Protein AF-A0A9E1BE72-F1 (afdb_monomer_lite)

Structure (mmCIF, N/CA/C/O backbone):
data_AF-A0A9E1BE72-F1
#
_entry.id   AF-A0A9E1BE72-F1
#
loop_
_atom_site.group_PDB
_atom_site.id
_atom_site.type_symbol
_atom_site.label_atom_id
_atom_site.label_alt_id
_atom_site.label_comp_id
_atom_site.label_asym_id
_atom_site.label_entity_id
_atom_site.label_seq_id
_atom_site.pdbx_PDB_ins_code
_atom_site.Cartn_x
_atom_site.Cartn_y
_atom_site.Cartn_z
_atom_site.occupancy
_atom_site.B_iso_or_equiv
_atom_site.auth_seq_id
_atom_site.auth_comp_id
_atom_site.auth_asym_id
_atom_site.auth_atom_id
_atom_site.pdbx_PDB_model_num
ATOM 1 N N . MET A 1 1 ? -27.181 3.308 17.748 1.00 58.47 1 MET A N 1
ATOM 2 C CA . MET A 1 1 ? -25.949 2.802 17.096 1.00 58.47 1 MET A CA 1
ATOM 3 C C . MET A 1 1 ? -25.924 1.275 17.212 1.00 58.47 1 MET A C 1
ATOM 5 O O . MET A 1 1 ? -25.844 0.770 18.323 1.00 58.47 1 MET A O 1
ATOM 9 N N . ASN A 1 2 ? -26.103 0.522 16.117 1.00 75.94 2 ASN A N 1
ATOM 10 C CA . ASN A 1 2 ? -26.199 -0.949 16.164 1.00 75.94 2 ASN A CA 1
ATOM 11 C C . ASN A 1 2 ? -24.793 -1.582 16.095 1.00 75.94 2 ASN A C 1
ATOM 13 O O . ASN A 1 2 ? -24.164 -1.606 15.036 1.00 75.94 2 ASN A O 1
ATOM 17 N N . ILE A 1 3 ? -24.263 -2.039 17.233 1.00 75.75 3 ILE A N 1
ATOM 18 C CA . ILE A 1 3 ? -22.866 -2.505 17.363 1.00 75.75 3 ILE A CA 1
ATOM 19 C C . ILE A 1 3 ? -22.597 -3.766 16.524 1.00 75.75 3 ILE A C 1
ATOM 21 O O . ILE A 1 3 ? -21.515 -3.922 15.957 1.00 75.75 3 ILE A O 1
ATOM 25 N N . THR A 1 4 ? -23.583 -4.654 16.398 1.00 77.31 4 THR A N 1
ATOM 26 C CA . THR A 1 4 ? -23.437 -5.935 15.694 1.00 77.31 4 THR A CA 1
ATOM 27 C C . THR A 1 4 ? -23.268 -5.750 14.185 1.00 77.31 4 THR A C 1
ATOM 29 O O . THR A 1 4 ? -22.406 -6.396 13.587 1.00 77.31 4 THR A O 1
ATOM 32 N N . GLN A 1 5 ? -24.027 -4.829 13.575 1.00 77.81 5 GLN A N 1
ATOM 33 C CA . GLN A 1 5 ? -23.866 -4.477 12.156 1.00 77.81 5 GLN A CA 1
ATOM 34 C C . GLN A 1 5 ? -22.486 -3.855 11.891 1.00 77.81 5 GLN A C 1
ATOM 36 O O . GLN A 1 5 ? -21.750 -4.334 11.032 1.00 77.81 5 GLN A O 1
ATOM 41 N N . ASN A 1 6 ? -22.056 -2.914 12.741 1.00 78.69 6 ASN A N 1
ATOM 42 C CA . ASN A 1 6 ? -20.739 -2.274 12.629 1.00 78.69 6 ASN A CA 1
ATOM 43 C C . ASN A 1 6 ? -19.569 -3.274 12.669 1.00 78.69 6 ASN A C 1
ATOM 45 O O . ASN A 1 6 ? -18.603 -3.134 11.921 1.00 78.69 6 ASN A O 1
ATOM 49 N N . LYS A 1 7 ? -19.645 -4.323 13.501 1.00 80.44 7 LYS A N 1
ATOM 50 C CA . LYS A 1 7 ? -18.608 -5.373 13.527 1.00 80.44 7 LYS A CA 1
ATOM 51 C C . LYS A 1 7 ? -18.566 -6.192 12.235 1.00 80.44 7 LYS A C 1
ATOM 53 O O . LYS A 1 7 ? -17.484 -6.568 11.773 1.00 80.44 7 LYS A O 1
ATOM 58 N N . LYS A 1 8 ? -19.727 -6.487 11.646 1.00 83.81 8 LYS A N 1
ATOM 59 C CA . LYS A 1 8 ? -19.820 -7.235 10.385 1.00 83.81 8 LYS A CA 1
ATOM 60 C C . LYS A 1 8 ? -19.218 -6.436 9.231 1.00 83.81 8 LYS A C 1
ATOM 62 O O . LYS A 1 8 ? -18.472 -6.997 8.432 1.00 83.81 8 LYS A O 1
ATOM 67 N N . ASP A 1 9 ? -19.472 -5.135 9.193 1.00 83.56 9 ASP A N 1
ATOM 68 C CA . ASP A 1 9 ? -18.937 -4.257 8.154 1.00 83.56 9 ASP A CA 1
ATOM 69 C C . ASP A 1 9 ? -17.436 -4.023 8.330 1.00 83.56 9 ASP A C 1
ATOM 71 O O . ASP A 1 9 ? -16.686 -4.187 7.373 1.00 83.56 9 ASP A O 1
ATOM 75 N N . LEU A 1 10 ? -16.955 -3.808 9.560 1.00 83.81 10 LEU A N 1
ATOM 76 C CA . LEU A 1 10 ? -15.519 -3.693 9.836 1.00 83.81 10 LEU A CA 1
ATOM 77 C C . LEU A 1 10 ? -14.746 -4.948 9.400 1.00 83.81 10 LEU A C 1
ATOM 79 O O . LEU A 1 10 ? -13.696 -4.855 8.768 1.00 83.81 10 LEU A O 1
ATOM 83 N N . THR A 1 11 ? -15.267 -6.141 9.701 1.00 82.88 11 THR A N 1
ATOM 84 C CA . THR A 1 11 ? -14.605 -7.397 9.309 1.00 82.88 11 THR A CA 1
ATOM 85 C C . THR A 1 11 ? -14.620 -7.634 7.800 1.00 82.88 11 THR A C 1
ATOM 87 O O . THR A 1 11 ? -13.646 -8.175 7.273 1.00 82.88 11 THR A O 1
ATOM 90 N N . LYS A 1 12 ? -15.671 -7.213 7.085 1.00 87.56 12 LYS A N 1
ATOM 91 C CA . LYS A 1 12 ? -15.689 -7.210 5.614 1.00 87.56 12 LYS A CA 1
ATOM 92 C C . LYS A 1 12 ? -14.667 -6.224 5.051 1.00 87.56 12 LYS A C 1
ATOM 94 O O . LYS A 1 12 ? -13.849 -6.625 4.229 1.00 87.56 12 LYS A O 1
ATOM 99 N N . THR A 1 13 ? -14.651 -4.985 5.537 1.00 86.25 13 THR A N 1
ATOM 100 C CA . THR A 1 13 ? -13.717 -3.942 5.089 1.00 86.25 13 THR A CA 1
ATOM 101 C C . THR A 1 13 ? -12.262 -4.355 5.300 1.00 86.25 13 THR A C 1
ATOM 103 O O . THR A 1 13 ? -11.455 -4.237 4.383 1.00 86.25 13 THR A O 1
ATOM 106 N N . VAL A 1 14 ? -11.919 -4.939 6.454 1.00 85.38 14 VAL A N 1
ATOM 107 C CA . VAL A 1 14 ? -10.558 -5.444 6.720 1.00 85.38 14 VAL A CA 1
ATOM 108 C C . VAL A 1 14 ? -10.177 -6.588 5.774 1.00 85.38 14 VAL A C 1
ATOM 110 O O . VAL A 1 14 ? -9.034 -6.656 5.325 1.00 85.38 14 VAL A O 1
ATOM 113 N N . LYS A 1 15 ? -11.112 -7.487 5.434 1.00 87.12 15 LYS A N 1
ATOM 114 C CA . LYS A 1 15 ? -10.854 -8.549 4.445 1.00 87.12 15 LYS A CA 1
ATOM 115 C C . LYS A 1 15 ? -1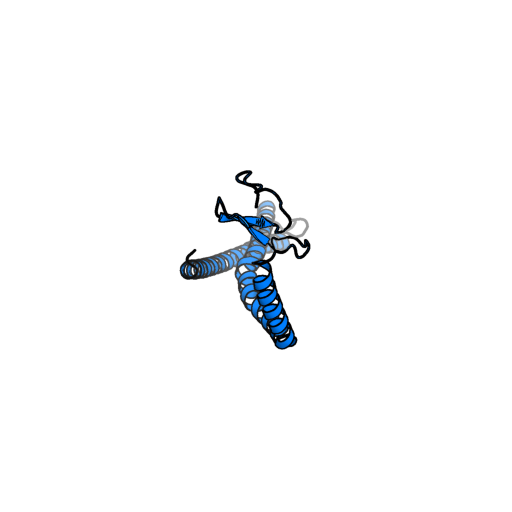0.585 -7.972 3.056 1.00 87.12 15 LYS A C 1
ATOM 117 O O . LYS A 1 15 ? -9.623 -8.389 2.420 1.00 87.12 15 LYS A O 1
ATOM 122 N N . VAL A 1 16 ? -11.387 -7.003 2.617 1.00 88.88 16 VAL A N 1
ATOM 123 C CA . VAL A 1 16 ? -11.192 -6.326 1.325 1.00 88.88 16 VAL A CA 1
ATOM 124 C C . VAL A 1 16 ? -9.847 -5.600 1.294 1.00 88.88 16 VAL A C 1
ATOM 126 O O . VAL A 1 16 ? -9.084 -5.797 0.354 1.00 88.88 16 VAL A O 1
ATOM 129 N N . ILE A 1 17 ? -9.498 -4.857 2.350 1.00 87.94 17 ILE A N 1
ATOM 130 C CA . ILE A 1 17 ? -8.191 -4.192 2.479 1.00 87.94 17 ILE A CA 1
ATOM 131 C C . ILE A 1 17 ? -7.033 -5.184 2.344 1.00 87.94 17 ILE A C 1
ATOM 133 O O . ILE A 1 17 ? -6.056 -4.881 1.667 1.00 87.94 17 ILE A O 1
ATOM 137 N N . ARG A 1 18 ? -7.130 -6.376 2.945 1.00 88.00 18 ARG A N 1
ATOM 138 C CA . ARG A 1 18 ? -6.079 -7.403 2.830 1.00 88.00 18 ARG A CA 1
ATOM 139 C C . ARG A 1 18 ? -5.942 -7.952 1.418 1.00 88.00 18 ARG A C 1
ATOM 141 O O . ARG A 1 18 ? -4.823 -8.133 0.959 1.00 88.00 18 ARG A O 1
ATOM 148 N N . ILE A 1 19 ? -7.058 -8.185 0.732 1.00 90.25 19 ILE A N 1
ATOM 149 C CA . ILE A 1 19 ? -7.041 -8.635 -0.664 1.00 90.25 19 ILE A CA 1
ATOM 150 C C . ILE A 1 19 ? -6.382 -7.565 -1.542 1.00 90.25 19 ILE A C 1
ATOM 152 O O . ILE A 1 19 ? -5.451 -7.870 -2.281 1.00 90.25 19 ILE A O 1
ATOM 156 N N . VAL A 1 20 ? -6.805 -6.304 -1.407 1.00 90.19 20 VAL A N 1
ATOM 157 C CA . VAL A 1 20 ? -6.218 -5.170 -2.138 1.00 90.19 20 VAL A CA 1
ATOM 158 C C . VAL A 1 20 ? -4.726 -5.032 -1.830 1.00 90.19 20 VAL A C 1
ATOM 160 O O . VAL A 1 20 ? -3.934 -4.847 -2.748 1.00 90.19 20 VAL A O 1
ATOM 163 N N . TRP A 1 21 ? -4.324 -5.180 -0.566 1.00 89.75 21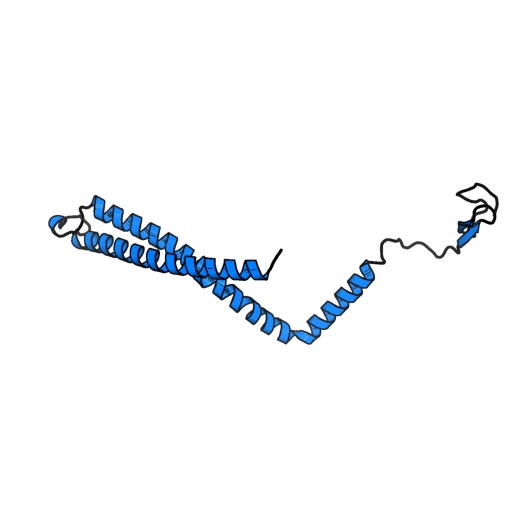 TRP A N 1
ATOM 164 C CA . TRP A 1 21 ? -2.918 -5.169 -0.164 1.00 89.75 21 TRP A CA 1
ATOM 165 C C . TRP A 1 21 ? -2.105 -6.276 -0.853 1.00 89.75 21 TRP A C 1
ATOM 167 O O . TRP A 1 21 ? -1.028 -5.995 -1.374 1.00 89.75 21 TRP A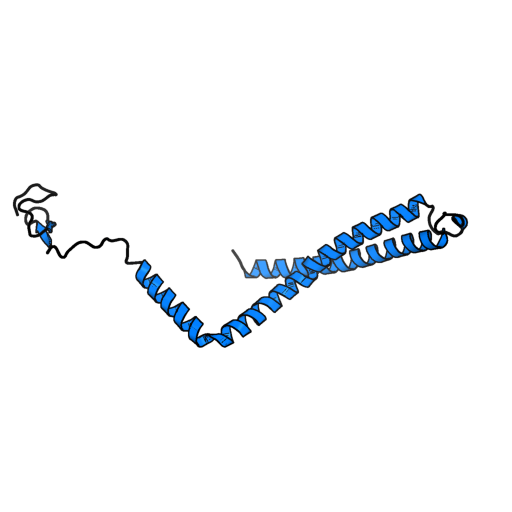 O 1
ATOM 177 N N . CYS A 1 22 ? -2.619 -7.507 -0.933 1.00 89.62 22 CYS A N 1
ATOM 178 C CA . CYS A 1 22 ? -1.938 -8.593 -1.645 1.00 89.62 22 CYS A CA 1
ATOM 179 C C . CYS A 1 22 ? -1.726 -8.288 -3.136 1.00 89.62 22 CYS A C 1
ATOM 181 O O . CYS A 1 22 ? -0.683 -8.632 -3.682 1.00 89.62 22 CYS A O 1
ATOM 183 N N . PHE A 1 23 ? -2.666 -7.622 -3.805 1.00 91.25 23 PHE A N 1
ATOM 184 C CA . PHE A 1 23 ? -2.460 -7.226 -5.200 1.00 91.25 23 PHE A CA 1
ATOM 185 C C . PHE A 1 23 ? -1.456 -6.080 -5.334 1.00 91.25 23 PHE A C 1
ATOM 187 O O . PHE A 1 23 ? -0.560 -6.139 -6.174 1.00 91.25 23 PHE A O 1
ATOM 194 N N . THR A 1 24 ? -1.566 -5.051 -4.492 1.00 89.69 24 THR A N 1
ATOM 195 C CA . THR A 1 24 ? -0.691 -3.874 -4.583 1.00 89.69 24 THR A CA 1
ATOM 196 C C . THR A 1 24 ? 0.759 -4.197 -4.239 1.00 89.69 24 THR A C 1
ATOM 198 O O . THR A 1 24 ? 1.652 -3.660 -4.888 1.00 89.69 24 THR A O 1
ATOM 201 N N . ILE A 1 25 ? 1.015 -5.111 -3.295 1.00 91.81 25 ILE A N 1
ATOM 202 C CA . ILE A 1 25 ? 2.383 -5.542 -2.967 1.00 91.81 25 ILE A CA 1
ATOM 203 C C . ILE A 1 25 ? 3.026 -6.324 -4.116 1.00 91.81 25 ILE A C 1
ATOM 205 O O . ILE A 1 25 ? 4.185 -6.081 -4.438 1.00 91.81 25 ILE A O 1
ATOM 209 N N . VAL A 1 26 ? 2.274 -7.204 -4.786 1.00 93.12 26 VAL A N 1
ATOM 210 C CA . VAL A 1 26 ? 2.775 -7.941 -5.955 1.00 93.12 26 VAL A CA 1
ATOM 211 C C . VAL A 1 26 ? 3.116 -6.971 -7.084 1.00 93.12 26 VAL A C 1
ATOM 213 O O . VAL A 1 26 ? 4.207 -7.045 -7.644 1.00 93.12 26 VAL A O 1
ATOM 216 N N . ILE A 1 27 ? 2.231 -6.011 -7.369 1.00 91.38 27 ILE A N 1
ATOM 217 C CA . ILE A 1 27 ? 2.471 -4.982 -8.389 1.00 91.38 27 ILE A CA 1
ATOM 218 C C . ILE A 1 27 ? 3.709 -4.146 -8.039 1.00 91.38 27 ILE A C 1
ATOM 220 O O . ILE A 1 27 ? 4.573 -3.957 -8.892 1.00 91.38 27 ILE A O 1
ATOM 224 N N . ALA A 1 28 ? 3.842 -3.695 -6.788 1.00 93.06 28 ALA A N 1
ATOM 225 C CA . ALA A 1 28 ? 4.993 -2.906 -6.351 1.00 93.06 28 ALA A CA 1
ATOM 226 C C . ALA A 1 28 ? 6.317 -3.658 -6.561 1.00 93.06 28 ALA A C 1
ATOM 228 O O . ALA A 1 28 ? 7.261 -3.092 -7.111 1.00 93.06 28 ALA A O 1
ATOM 229 N N . ILE A 1 29 ? 6.366 -4.941 -6.181 1.00 92.69 29 ILE A N 1
ATOM 230 C CA . ILE A 1 29 ? 7.556 -5.786 -6.342 1.00 92.69 29 ILE A CA 1
ATOM 231 C C . ILE A 1 29 ? 7.907 -5.953 -7.820 1.00 92.69 29 ILE A C 1
ATOM 233 O O . ILE A 1 29 ? 9.070 -5.803 -8.183 1.00 92.69 29 ILE A O 1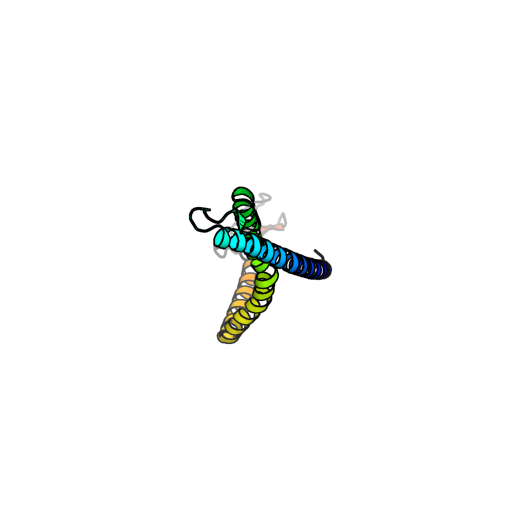
ATOM 237 N N . VAL A 1 30 ? 6.921 -6.222 -8.680 1.00 93.69 30 VAL A N 1
ATOM 238 C CA . VAL A 1 30 ? 7.152 -6.400 -10.121 1.00 93.69 30 VAL A CA 1
ATOM 239 C C . VAL A 1 30 ? 7.718 -5.125 -10.750 1.00 93.69 30 VAL A C 1
ATOM 241 O O . VAL A 1 30 ? 8.723 -5.188 -11.453 1.00 93.69 30 VAL A O 1
ATOM 244 N N . PHE A 1 31 ? 7.127 -3.961 -10.469 1.00 92.69 31 PHE A N 1
ATOM 245 C CA . PHE A 1 31 ? 7.578 -2.688 -11.043 1.00 92.69 31 PHE A CA 1
ATOM 246 C C . PHE A 1 31 ? 8.977 -2.294 -10.559 1.00 92.69 31 PHE A C 1
ATOM 248 O O . PHE A 1 31 ? 9.815 -1.891 -11.368 1.00 92.69 31 PHE A O 1
ATOM 255 N N . LEU A 1 32 ? 9.260 -2.464 -9.263 1.00 92.38 32 LEU A N 1
ATOM 256 C CA . LEU A 1 32 ? 10.600 -2.241 -8.718 1.00 92.38 32 LEU A CA 1
ATOM 257 C C . LEU A 1 32 ? 11.621 -3.199 -9.330 1.00 92.38 32 LEU A C 1
ATOM 259 O O . LEU A 1 32 ? 12.677 -2.751 -9.765 1.00 92.38 32 LEU A O 1
ATOM 263 N N . ALA A 1 33 ? 11.307 -4.493 -9.412 1.00 91.44 33 ALA A N 1
ATOM 264 C CA . ALA A 1 33 ? 12.214 -5.489 -9.970 1.00 91.44 33 ALA A CA 1
ATOM 265 C C . ALA A 1 33 ? 12.535 -5.199 -11.441 1.00 91.44 33 ALA A C 1
ATOM 267 O O . ALA A 1 33 ? 13.704 -5.221 -11.820 1.00 91.44 33 ALA A O 1
ATOM 268 N N . LEU A 1 34 ? 11.530 -4.876 -12.260 1.00 91.06 34 LEU A N 1
ATOM 269 C CA . LEU A 1 34 ? 11.723 -4.526 -13.670 1.00 91.06 34 LEU A CA 1
ATOM 270 C C . LEU A 1 34 ? 12.528 -3.235 -13.839 1.00 91.06 34 LEU A C 1
ATOM 272 O O . LEU A 1 34 ? 13.479 -3.206 -14.619 1.00 91.06 34 LEU A O 1
ATOM 276 N N . GLY A 1 35 ? 12.186 -2.183 -13.092 1.00 90.75 35 GLY A N 1
ATOM 277 C CA . GLY A 1 35 ? 12.903 -0.913 -13.160 1.00 90.75 35 GLY A CA 1
ATOM 278 C C . GLY A 1 35 ? 14.366 -1.052 -12.725 1.00 90.75 35 GLY A C 1
ATOM 279 O O . GLY A 1 35 ? 15.264 -0.620 -13.447 1.00 90.75 35 GLY A O 1
ATOM 280 N N . ILE A 1 36 ? 14.621 -1.719 -11.592 1.00 89.88 36 ILE A N 1
ATOM 281 C CA . ILE A 1 36 ? 15.978 -1.951 -11.076 1.00 89.88 36 ILE A CA 1
ATOM 282 C C . ILE A 1 36 ? 16.768 -2.861 -12.020 1.00 89.88 36 ILE A C 1
ATOM 284 O O . ILE A 1 36 ? 17.911 -2.545 -12.330 1.00 89.88 36 ILE A O 1
ATOM 288 N N . SER A 1 37 ? 16.177 -3.949 -12.525 1.00 90.56 37 SER A N 1
ATOM 289 C CA . SER A 1 37 ? 16.870 -4.864 -13.448 1.00 90.56 37 SER A CA 1
ATOM 290 C C . SER A 1 37 ? 17.296 -4.157 -14.733 1.00 90.56 37 SER A C 1
ATOM 292 O O . SER A 1 37 ? 18.398 -4.394 -15.222 1.00 90.56 37 SER A O 1
ATOM 294 N N . SER A 1 38 ? 16.458 -3.259 -15.260 1.00 87.81 38 SER A N 1
ATOM 295 C CA . SER A 1 38 ? 16.830 -2.426 -16.408 1.00 87.81 38 SER A CA 1
ATOM 296 C C . SER A 1 38 ? 17.931 -1.422 -16.074 1.00 87.81 38 SER A C 1
ATOM 298 O O . SER A 1 38 ? 18.856 -1.276 -16.864 1.00 87.81 38 SER A O 1
ATOM 300 N N . LEU A 1 39 ? 17.872 -0.753 -14.918 1.00 88.69 39 LEU A N 1
ATOM 301 C CA . LEU A 1 39 ? 18.905 0.207 -14.501 1.00 88.69 39 LEU A CA 1
ATOM 302 C C . LEU A 1 39 ? 20.262 -0.462 -14.262 1.00 88.69 39 LEU A C 1
ATOM 304 O O . LEU A 1 39 ? 21.287 0.074 -14.668 1.00 88.69 39 LEU A O 1
ATOM 308 N N . VAL A 1 40 ? 20.269 -1.642 -13.638 1.00 90.25 40 VAL A N 1
ATOM 309 C CA . VAL A 1 40 ? 21.495 -2.412 -13.390 1.00 90.25 40 VAL A CA 1
ATOM 310 C C . VAL A 1 40 ? 22.134 -2.840 -14.706 1.00 90.25 40 VAL A C 1
ATOM 312 O O . VAL A 1 40 ? 23.339 -2.676 -14.865 1.00 90.25 40 VAL A O 1
ATOM 315 N N . LYS A 1 41 ? 21.338 -3.341 -15.659 1.00 88.62 41 LYS A N 1
ATOM 316 C CA . LYS A 1 41 ? 21.848 -3.736 -16.977 1.00 88.62 41 LYS A CA 1
ATOM 317 C C . LYS A 1 41 ? 22.351 -2.554 -17.792 1.00 88.62 41 LYS A C 1
ATOM 319 O O . LYS A 1 41 ? 23.407 -2.670 -18.387 1.00 88.62 41 LYS A O 1
ATOM 324 N N . ALA A 1 42 ? 21.647 -1.420 -17.771 1.00 85.56 42 ALA A N 1
ATOM 325 C CA . ALA A 1 42 ? 22.083 -0.213 -18.472 1.00 85.56 42 ALA A CA 1
ATOM 326 C C . ALA A 1 42 ? 23.421 0.337 -17.936 1.00 85.56 42 ALA A C 1
ATOM 328 O O . ALA A 1 42 ? 24.147 1.009 -18.667 1.00 85.56 42 ALA A O 1
ATOM 329 N N . GLY A 1 43 ? 23.762 0.036 -16.680 1.00 84.25 43 GLY A N 1
ATOM 330 C CA . GLY A 1 43 ? 24.959 0.539 -16.016 1.00 84.25 43 GLY A CA 1
ATOM 331 C C . GLY A 1 43 ? 24.797 1.983 -15.514 1.00 84.25 43 GLY A C 1
ATOM 332 O O . GLY A 1 43 ? 23.863 2.692 -15.898 1.00 84.25 43 GLY A O 1
ATOM 333 N N . PRO A 1 44 ? 25.705 2.456 -14.643 1.00 82.38 44 PRO A N 1
ATOM 334 C CA . PRO A 1 44 ? 25.605 3.773 -14.003 1.00 82.38 44 PRO A CA 1
ATOM 335 C C . PRO A 1 44 ? 25.673 4.943 -14.996 1.00 82.38 44 PRO A C 1
ATOM 337 O O . PRO A 1 44 ? 25.122 6.010 -14.725 1.00 82.38 44 PRO A O 1
ATOM 340 N N . PHE A 1 45 ? 26.306 4.736 -16.155 1.00 84.44 45 PHE A N 1
ATOM 341 C CA . PHE A 1 45 ? 26.427 5.731 -17.222 1.00 84.44 45 PHE A CA 1
ATOM 342 C C . PHE A 1 45 ? 25.525 5.454 -18.433 1.00 84.44 45 PHE A C 1
ATOM 344 O O . PHE A 1 45 ? 25.592 6.201 -19.404 1.00 84.44 45 PHE A O 1
ATOM 351 N N . PHE A 1 46 ? 24.637 4.451 -18.360 1.00 79.81 46 PHE A N 1
ATOM 352 C CA . PHE A 1 46 ? 23.750 4.029 -19.458 1.00 79.81 46 PHE A CA 1
ATOM 353 C C . PHE A 1 46 ? 24.484 3.546 -20.721 1.00 79.81 46 PHE A C 1
ATOM 355 O O . PHE A 1 46 ? 23.927 3.568 -21.808 1.00 79.81 46 PHE A O 1
ATOM 362 N N . GLU A 1 47 ? 25.722 3.078 -20.584 1.00 82.00 47 GLU A N 1
ATOM 363 C CA . GLU A 1 47 ? 26.547 2.604 -21.703 1.00 82.00 47 GLU A CA 1
ATOM 364 C C . GLU A 1 47 ? 26.021 1.310 -22.355 1.00 82.00 47 GLU A C 1
ATOM 366 O O . GLU A 1 47 ? 26.257 1.076 -23.537 1.00 82.00 47 GLU A O 1
ATOM 371 N N . ASN A 1 48 ? 25.245 0.511 -21.612 1.00 82.75 48 ASN A N 1
ATOM 372 C CA . ASN A 1 48 ? 24.689 -0.774 -22.056 1.00 82.75 48 ASN A CA 1
ATOM 373 C C . ASN A 1 48 ? 23.164 -0.694 -22.262 1.00 82.75 48 ASN A C 1
ATOM 375 O O . ASN A 1 48 ? 22.410 -1.611 -21.932 1.00 82.75 48 ASN A O 1
ATOM 379 N N . GLU A 1 49 ? 22.670 0.441 -22.757 1.00 77.94 49 GLU A N 1
ATOM 380 C CA . GLU A 1 49 ? 21.234 0.691 -22.943 1.00 77.94 49 GLU A CA 1
ATOM 381 C C . GLU A 1 49 ? 20.545 -0.279 -23.922 1.00 77.94 49 GLU A C 1
ATOM 383 O O . GLU A 1 49 ? 19.349 -0.534 -23.789 1.00 77.94 49 GLU A O 1
ATOM 388 N N . SER A 1 50 ? 21.297 -0.890 -24.839 1.00 77.69 50 SER A N 1
ATOM 389 C CA . SER A 1 50 ? 20.827 -1.942 -25.749 1.00 77.69 50 SER A CA 1
ATOM 390 C C . SER A 1 50 ? 20.540 -3.285 -25.061 1.00 77.69 50 SER A C 1
ATOM 392 O O . SER A 1 50 ? 19.786 -4.093 -25.599 1.00 77.69 50 SER A O 1
ATOM 394 N N . GLU A 1 51 ? 21.099 -3.530 -23.874 1.00 79.62 51 GLU A N 1
ATOM 395 C CA . GLU A 1 51 ? 20.880 -4.757 -23.093 1.00 79.62 51 GLU A CA 1
ATOM 396 C C . GLU A 1 51 ? 19.773 -4.601 -22.034 1.00 79.62 51 GLU A C 1
ATOM 398 O O . GLU A 1 51 ? 19.352 -5.573 -21.388 1.00 79.62 51 GLU A O 1
ATOM 403 N N . ALA A 1 52 ? 19.286 -3.372 -21.843 1.00 80.38 52 ALA A N 1
ATOM 404 C CA . ALA A 1 52 ? 18.211 -3.053 -20.920 1.00 80.38 52 ALA A CA 1
ATOM 405 C C . ALA A 1 52 ? 16.836 -3.382 -21.526 1.00 80.38 52 ALA A C 1
ATOM 407 O O . ALA A 1 52 ? 16.563 -3.149 -22.699 1.00 80.38 52 ALA A O 1
ATOM 408 N N . LEU A 1 53 ? 15.918 -3.886 -20.694 1.00 79.50 53 LEU A N 1
ATOM 409 C CA . LEU A 1 53 ? 14.548 -4.225 -21.113 1.00 79.50 53 LEU A CA 1
ATOM 410 C C . LEU A 1 53 ? 13.687 -2.986 -21.396 1.00 79.50 53 LEU A C 1
ATOM 412 O O . LEU A 1 53 ? 12.642 -3.082 -22.034 1.00 79.50 53 LEU A O 1
ATOM 416 N N . LEU A 1 54 ? 14.085 -1.833 -20.858 1.00 81.94 54 LEU A N 1
ATOM 417 C CA . LEU A 1 54 ? 13.367 -0.571 -20.961 1.00 81.94 54 LEU A CA 1
ATOM 418 C C . LEU A 1 54 ? 14.363 0.544 -21.288 1.00 81.94 54 LEU A C 1
ATOM 420 O O . LEU A 1 54 ? 15.451 0.553 -20.707 1.00 81.94 54 LEU A O 1
ATOM 424 N N . PRO A 1 55 ? 13.980 1.522 -22.130 1.00 84.56 55 PRO A N 1
ATOM 425 C CA . PRO A 1 55 ? 14.798 2.706 -22.361 1.00 84.56 55 PRO A CA 1
ATOM 426 C C . PRO A 1 55 ? 14.984 3.482 -21.053 1.00 84.56 55 PRO A C 1
ATOM 428 O O . PRO A 1 55 ? 14.142 3.396 -20.154 1.00 84.56 55 PRO A O 1
ATOM 431 N N . LYS A 1 56 ? 16.044 4.295 -20.959 1.00 82.38 56 LYS A N 1
ATOM 432 C CA . LYS A 1 56 ? 16.409 5.077 -19.760 1.00 82.38 56 LYS A CA 1
ATOM 433 C C . LYS A 1 56 ? 15.212 5.727 -19.060 1.00 82.38 56 LYS A C 1
ATOM 435 O O . LYS A 1 56 ? 14.987 5.500 -17.872 1.00 82.38 56 LYS A O 1
ATOM 440 N N . SER A 1 57 ? 14.405 6.481 -19.805 1.00 85.50 57 SER A N 1
ATOM 441 C CA . SER A 1 57 ? 13.221 7.162 -19.267 1.00 85.50 57 SER A CA 1
ATOM 442 C C . SER A 1 57 ? 12.164 6.186 -18.742 1.00 85.50 57 SER A C 1
ATOM 444 O O . SER A 1 57 ? 11.537 6.450 -17.721 1.00 85.50 57 SER A O 1
ATOM 446 N N . GLY A 1 58 ? 11.991 5.039 -19.403 1.00 86.88 58 GLY A N 1
ATOM 447 C CA . GLY A 1 58 ? 11.059 3.994 -18.985 1.00 86.88 58 GLY A CA 1
ATOM 448 C C . GLY A 1 58 ? 11.513 3.277 -17.714 1.00 86.88 58 GLY A C 1
ATOM 449 O O . GLY A 1 58 ? 10.707 3.071 -16.812 1.00 86.88 58 GLY A O 1
ATOM 450 N N . ALA A 1 59 ? 12.802 2.947 -17.602 1.00 87.25 59 ALA A N 1
ATOM 451 C CA . ALA A 1 59 ? 13.351 2.292 -16.415 1.00 87.25 59 ALA A CA 1
ATOM 452 C C . ALA A 1 59 ? 13.232 3.184 -15.166 1.00 87.25 59 ALA A C 1
ATOM 454 O O . ALA A 1 59 ? 12.793 2.716 -14.115 1.00 87.25 59 ALA A O 1
ATOM 455 N N . ILE A 1 60 ? 13.539 4.480 -15.302 1.00 87.88 60 ILE A N 1
ATOM 456 C CA . ILE A 1 60 ? 13.391 5.471 -14.224 1.00 87.88 60 ILE A CA 1
ATOM 457 C C . ILE A 1 60 ? 11.912 5.673 -13.864 1.00 87.88 60 ILE A C 1
ATOM 459 O O . ILE A 1 60 ? 11.560 5.714 -12.688 1.00 87.88 60 ILE A O 1
ATOM 463 N N . ALA A 1 61 ? 11.017 5.764 -14.851 1.00 89.81 61 ALA A N 1
ATOM 464 C CA . ALA A 1 61 ? 9.587 5.891 -14.574 1.00 89.81 61 ALA A CA 1
ATOM 465 C C . ALA A 1 61 ? 9.051 4.676 -13.796 1.00 89.81 61 ALA A C 1
ATOM 467 O O . ALA A 1 61 ? 8.341 4.843 -12.805 1.00 89.81 61 ALA A O 1
ATOM 468 N N . MET A 1 62 ? 9.437 3.459 -14.192 1.00 89.38 62 MET A N 1
ATOM 469 C CA . MET A 1 62 ? 9.002 2.226 -13.530 1.00 89.38 62 MET A CA 1
ATOM 470 C C . MET A 1 62 ? 9.507 2.113 -12.089 1.00 89.38 62 MET A C 1
ATOM 472 O O . MET A 1 62 ? 8.750 1.666 -11.226 1.00 89.38 62 MET A O 1
ATOM 476 N N . THR A 1 63 ? 10.735 2.551 -11.788 1.00 90.62 63 THR A N 1
ATOM 477 C C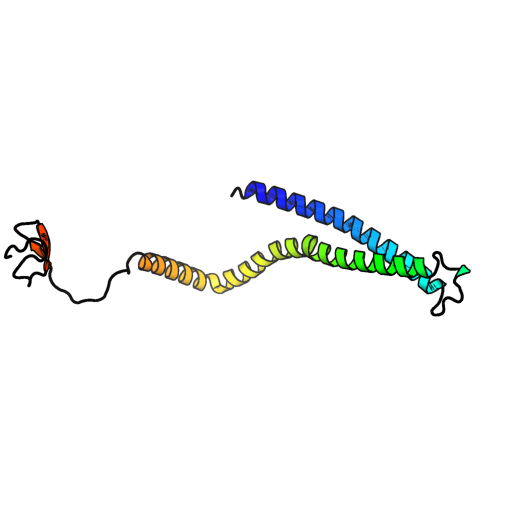A . THR A 1 63 ? 11.230 2.551 -10.402 1.00 90.62 63 THR A CA 1
ATOM 478 C C . THR A 1 63 ? 10.525 3.577 -9.529 1.00 90.62 63 THR A C 1
ATOM 480 O O . THR A 1 63 ? 10.188 3.257 -8.391 1.00 90.62 63 THR A O 1
ATOM 483 N N . VAL A 1 64 ? 10.247 4.776 -10.045 1.00 93.06 64 VAL A N 1
ATOM 484 C CA . VAL A 1 64 ? 9.506 5.807 -9.301 1.00 93.06 64 VAL A CA 1
ATOM 485 C C . VAL A 1 64 ? 8.079 5.340 -9.015 1.00 93.06 64 VAL A C 1
ATOM 487 O O . VAL A 1 64 ? 7.620 5.421 -7.876 1.00 93.06 64 VAL A O 1
ATOM 490 N N . ILE A 1 65 ? 7.392 4.783 -10.016 1.00 92.31 65 ILE A N 1
ATOM 491 C CA . ILE A 1 65 ? 6.042 4.224 -9.852 1.00 92.31 65 ILE A CA 1
ATOM 492 C C . ILE A 1 65 ? 6.062 3.064 -8.850 1.00 92.31 65 ILE A C 1
ATOM 494 O O . ILE A 1 65 ? 5.248 3.031 -7.927 1.00 92.31 65 ILE A O 1
ATOM 498 N N . GLY A 1 66 ? 7.025 2.147 -8.980 1.00 91.88 66 GLY A N 1
ATOM 499 C CA . GLY A 1 66 ? 7.209 1.034 -8.052 1.00 91.88 66 GLY A CA 1
ATOM 500 C C . GLY A 1 66 ? 7.452 1.498 -6.613 1.00 91.88 66 GLY A C 1
ATOM 501 O O . GLY A 1 66 ? 6.852 0.956 -5.687 1.00 91.88 66 GLY A O 1
ATOM 502 N N . ALA A 1 67 ? 8.254 2.548 -6.415 1.00 91.81 67 ALA A N 1
ATOM 503 C CA . ALA A 1 67 ? 8.516 3.133 -5.102 1.00 91.81 67 ALA A CA 1
ATOM 504 C C . ALA A 1 67 ? 7.265 3.783 -4.487 1.00 91.81 67 ALA A C 1
ATOM 506 O O . ALA A 1 67 ? 6.984 3.583 -3.306 1.00 91.81 67 ALA A O 1
ATOM 507 N N . ILE A 1 68 ? 6.471 4.511 -5.279 1.00 93.00 68 ILE A N 1
ATOM 508 C CA . ILE A 1 68 ? 5.203 5.096 -4.812 1.00 93.00 68 ILE A CA 1
ATOM 509 C C . ILE A 1 68 ? 4.219 3.987 -4.421 1.00 93.00 68 ILE A C 1
ATOM 511 O O . ILE A 1 68 ? 3.617 4.042 -3.348 1.00 93.00 68 ILE A O 1
ATOM 515 N N . CYS A 1 69 ? 4.092 2.943 -5.244 1.00 90.75 69 CYS A N 1
ATOM 516 C CA . CYS A 1 69 ? 3.286 1.773 -4.903 1.00 90.75 69 CYS A CA 1
ATOM 517 C C . CYS A 1 69 ? 3.786 1.091 -3.622 1.00 90.75 69 CYS A C 1
ATOM 519 O O . CYS A 1 69 ? 2.967 0.734 -2.776 1.00 90.75 69 CYS A O 1
ATOM 521 N N . ALA A 1 70 ? 5.101 0.972 -3.427 1.00 91.50 70 ALA A N 1
ATOM 522 C CA . ALA A 1 70 ? 5.681 0.419 -2.205 1.00 91.50 70 ALA A CA 1
ATOM 523 C C . ALA A 1 70 ? 5.329 1.267 -0.968 1.00 91.50 70 ALA A C 1
ATOM 525 O O . ALA A 1 70 ? 4.897 0.725 0.052 1.00 91.50 70 ALA A O 1
ATOM 526 N N . MET A 1 71 ? 5.397 2.597 -1.070 1.00 92.00 71 MET A N 1
ATOM 527 C CA . MET A 1 71 ? 4.969 3.501 0.003 1.00 92.00 71 MET A CA 1
ATOM 528 C C . MET A 1 71 ? 3.489 3.309 0.345 1.00 92.00 71 MET A C 1
ATOM 530 O O . MET A 1 71 ? 3.141 3.137 1.511 1.00 92.00 71 MET A O 1
ATOM 534 N N . ILE A 1 72 ? 2.610 3.250 -0.658 1.00 90.75 72 ILE A N 1
ATOM 535 C CA . ILE A 1 72 ? 1.178 2.992 -0.445 1.00 90.75 72 ILE A CA 1
ATOM 536 C C . ILE A 1 72 ? 0.969 1.629 0.226 1.00 90.75 72 ILE A C 1
ATOM 538 O O . ILE A 1 72 ? 0.172 1.519 1.160 1.00 90.75 72 ILE A O 1
ATOM 542 N N . THR A 1 73 ? 1.707 0.594 -0.188 1.00 90.81 73 THR A N 1
ATOM 543 C CA . THR A 1 73 ? 1.612 -0.724 0.451 1.00 90.81 73 THR A CA 1
ATOM 544 C C . THR A 1 73 ? 2.035 -0.679 1.911 1.00 90.81 73 THR A C 1
ATOM 546 O O . THR A 1 73 ? 1.349 -1.275 2.732 1.00 90.81 73 THR A O 1
ATOM 549 N N . MET A 1 74 ? 3.072 0.084 2.270 1.00 88.38 74 MET A N 1
ATOM 550 C CA . MET A 1 74 ? 3.490 0.280 3.663 1.00 88.38 74 MET A CA 1
ATOM 551 C C . MET A 1 74 ? 2.380 0.908 4.520 1.00 88.38 74 MET A C 1
ATOM 553 O O . MET A 1 74 ? 2.184 0.512 5.667 1.00 88.38 74 MET A O 1
ATOM 557 N N . PHE A 1 75 ? 1.595 1.836 3.971 1.00 87.19 75 PHE A N 1
ATOM 558 C CA . PHE A 1 75 ? 0.425 2.358 4.681 1.00 87.19 75 PHE A CA 1
ATOM 559 C C . PHE A 1 75 ? -0.691 1.312 4.792 1.00 87.19 75 PHE A C 1
ATOM 561 O O . PHE A 1 75 ? -1.270 1.130 5.864 1.00 87.19 75 PHE A O 1
ATOM 568 N N . LEU A 1 76 ? -0.979 0.576 3.716 1.00 88.00 76 LEU A N 1
ATOM 569 C CA . LEU A 1 76 ? -1.995 -0.478 3.737 1.00 88.00 76 LEU A CA 1
ATOM 570 C C . LEU A 1 76 ? -1.644 -1.622 4.699 1.00 88.00 76 LEU A C 1
ATOM 572 O O . LEU A 1 76 ? -2.552 -2.182 5.312 1.00 88.00 76 LEU A O 1
ATOM 576 N N . THR A 1 77 ? -0.363 -1.947 4.894 1.00 86.56 77 THR A N 1
ATOM 577 C CA . THR A 1 77 ? 0.069 -2.952 5.883 1.00 86.56 77 THR A CA 1
ATOM 578 C C . THR A 1 77 ? -0.230 -2.476 7.308 1.00 86.56 77 THR A C 1
ATOM 580 O O . THR A 1 77 ? -0.770 -3.236 8.120 1.00 86.56 77 THR A O 1
ATOM 583 N N . MET A 1 78 ? 0.027 -1.195 7.595 1.00 83.19 78 MET A N 1
ATOM 584 C CA . MET A 1 78 ? -0.260 -0.567 8.885 1.00 83.19 78 MET A CA 1
ATOM 585 C C . MET A 1 78 ? -1.761 -0.648 9.211 1.00 83.19 78 MET A C 1
ATOM 587 O O . MET A 1 78 ? -2.162 -1.126 10.273 1.00 83.19 78 MET A O 1
ATOM 591 N N . PHE A 1 79 ? -2.628 -0.264 8.275 1.00 82.31 79 PHE A N 1
ATOM 592 C CA . PHE A 1 79 ? -4.073 -0.269 8.523 1.00 82.31 79 PHE A CA 1
ATOM 593 C C . PHE A 1 79 ? -4.712 -1.666 8.411 1.00 82.31 79 PHE A C 1
ATOM 595 O O . PHE A 1 79 ? -5.623 -1.994 9.171 1.00 82.31 79 PHE A O 1
ATOM 602 N N . GLY A 1 80 ? -4.240 -2.521 7.503 1.00 81.62 80 GLY A N 1
ATOM 603 C CA . GLY A 1 80 ? -4.818 -3.844 7.246 1.00 81.62 80 GLY A CA 1
ATOM 604 C C . GLY A 1 80 ? -4.351 -4.953 8.194 1.00 81.62 80 GLY A C 1
ATOM 605 O O . GLY A 1 80 ? -5.083 -5.929 8.426 1.00 81.62 80 GLY A O 1
ATOM 606 N N . PHE A 1 81 ? -3.145 -4.828 8.750 1.00 80.50 81 PHE A N 1
ATOM 607 C CA . PHE A 1 81 ? -2.537 -5.845 9.608 1.00 80.50 81 PHE A CA 1
ATOM 608 C C . PHE A 1 81 ? -2.231 -5.326 11.013 1.00 80.50 81 PHE A C 1
ATOM 610 O O . PHE A 1 81 ? -2.640 -5.965 11.985 1.00 80.50 81 PHE A O 1
ATOM 617 N N . VAL A 1 82 ? -1.599 -4.154 11.137 1.00 80.69 82 VAL A N 1
ATOM 618 C CA . VAL A 1 82 ? -1.192 -3.620 12.448 1.00 80.69 82 VAL A CA 1
ATOM 619 C C . VAL A 1 82 ? -2.405 -3.181 13.266 1.00 80.69 82 VAL A C 1
ATOM 621 O O . VAL A 1 82 ? -2.559 -3.640 14.392 1.00 80.69 82 VAL A O 1
ATOM 624 N N . ALA A 1 83 ? -3.335 -2.398 12.713 1.00 80.12 83 ALA A N 1
ATOM 625 C CA . ALA A 1 83 ? -4.533 -1.970 13.447 1.00 80.12 83 ALA A CA 1
ATOM 626 C C . ALA A 1 83 ? -5.362 -3.138 14.046 1.00 80.12 83 ALA A C 1
ATOM 628 O O . ALA A 1 83 ? -5.617 -3.131 15.256 1.00 80.12 83 ALA A O 1
ATOM 629 N N . PRO A 1 84 ? -5.740 -4.194 13.290 1.00 74.81 84 PRO A N 1
ATOM 630 C CA . PRO A 1 84 ? -6.453 -5.330 13.874 1.00 74.81 84 PRO A CA 1
ATOM 631 C C . PRO A 1 84 ? -5.592 -6.145 14.854 1.00 74.81 84 PRO A C 1
ATOM 633 O O . PRO A 1 84 ? -6.144 -6.732 15.786 1.00 74.81 84 PRO A O 1
ATOM 636 N N . MET A 1 85 ? -4.264 -6.163 14.702 1.00 72.94 85 MET A N 1
ATOM 637 C CA . MET A 1 85 ? -3.356 -6.770 15.680 1.00 72.94 85 MET A CA 1
ATOM 638 C C . MET A 1 85 ? -3.339 -5.977 16.997 1.00 72.94 85 MET A C 1
ATOM 640 O O . MET A 1 85 ? -3.553 -6.561 18.058 1.00 72.94 85 MET A O 1
ATOM 644 N N . MET A 1 86 ? -3.219 -4.649 16.939 1.00 66.75 86 MET A N 1
ATOM 645 C CA . MET A 1 86 ? -3.230 -3.762 18.109 1.00 66.75 86 MET A CA 1
ATOM 646 C C . MET A 1 86 ? -4.540 -3.861 18.896 1.00 66.75 86 MET A C 1
ATOM 648 O O . MET A 1 86 ? -4.508 -3.940 20.121 1.00 66.75 86 MET A O 1
ATOM 652 N N . THR A 1 87 ? -5.691 -3.971 18.220 1.00 70.62 87 THR A N 1
ATOM 653 C CA . THR A 1 87 ? -6.983 -4.159 18.914 1.00 70.62 87 THR A CA 1
ATOM 654 C C . THR A 1 87 ? -7.086 -5.474 19.691 1.00 70.62 87 THR A C 1
ATOM 656 O O . THR A 1 87 ? -7.831 -5.552 20.664 1.00 70.62 87 THR A O 1
ATOM 659 N N . LYS A 1 88 ? -6.339 -6.514 19.296 1.00 67.56 88 LYS A N 1
ATOM 660 C CA . LYS A 1 88 ? -6.267 -7.783 20.037 1.00 67.56 88 LY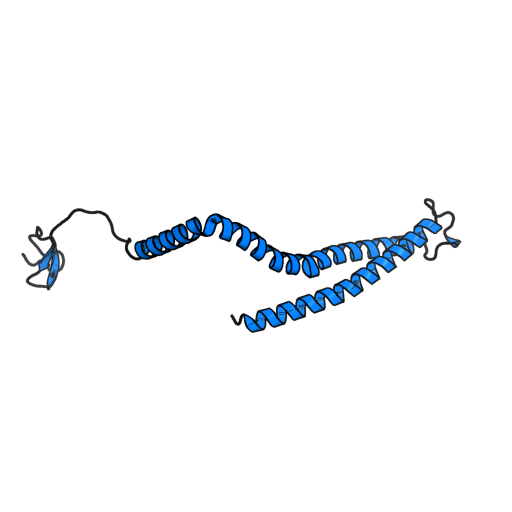S A CA 1
ATOM 661 C C . LYS A 1 88 ? -5.196 -7.775 21.126 1.00 67.56 88 LYS A C 1
ATOM 663 O O . LYS A 1 88 ? -5.335 -8.513 22.100 1.00 67.56 88 LYS A O 1
ATOM 668 N N . LEU A 1 89 ? -4.136 -6.986 20.956 1.00 62.50 89 LEU A N 1
ATOM 669 C CA . LEU A 1 89 ? -3.036 -6.884 21.915 1.00 62.50 89 LEU A CA 1
ATOM 670 C C . LEU A 1 89 ? -3.363 -5.933 23.076 1.00 62.50 89 LEU A C 1
ATOM 672 O O . LEU A 1 89 ? -3.118 -6.293 24.224 1.00 62.50 89 LEU A O 1
ATOM 676 N N . ALA A 1 90 ? -3.982 -4.780 22.809 1.00 61.53 90 ALA A N 1
ATOM 677 C CA . ALA A 1 90 ? -4.339 -3.785 23.823 1.00 61.53 90 ALA A CA 1
ATOM 678 C C . ALA A 1 90 ? -5.121 -4.355 25.030 1.00 61.53 90 ALA A C 1
ATOM 680 O O . ALA A 1 90 ? -4.680 -4.145 26.160 1.00 61.53 90 ALA A O 1
ATOM 681 N N . PRO A 1 91 ? -6.207 -5.143 24.858 1.00 59.78 91 PRO A N 1
ATOM 682 C CA . PRO A 1 91 ? -6.946 -5.670 26.004 1.00 59.78 91 PRO A CA 1
ATOM 683 C C . PRO A 1 91 ? -6.159 -6.710 26.812 1.00 59.78 91 PRO A C 1
ATOM 685 O O . PRO A 1 91 ? -6.414 -6.839 28.002 1.00 59.78 91 PRO A O 1
ATOM 688 N N . LYS A 1 92 ? -5.194 -7.427 26.210 1.00 58.16 92 LYS A N 1
ATOM 689 C CA . LYS A 1 92 ? -4.342 -8.393 26.932 1.00 58.16 92 LYS A CA 1
ATOM 690 C C . LYS A 1 92 ? -3.310 -7.703 27.819 1.00 58.16 92 LYS A C 1
ATOM 692 O O . LYS A 1 92 ? -3.029 -8.178 28.911 1.00 58.16 92 LYS A O 1
ATOM 697 N N . ILE A 1 93 ? -2.756 -6.584 27.363 1.00 58.75 93 ILE A N 1
ATOM 698 C CA . ILE A 1 93 ? -1.795 -5.803 28.150 1.00 58.75 93 ILE A CA 1
ATOM 699 C C . ILE A 1 93 ? -2.536 -5.110 29.301 1.00 58.75 93 ILE A C 1
ATOM 701 O O . ILE A 1 93 ? -2.112 -5.197 30.451 1.00 58.75 93 ILE A O 1
ATOM 705 N N . SER A 1 94 ? -3.702 -4.517 29.015 1.00 55.03 94 SER A N 1
ATOM 706 C CA . SER A 1 94 ? -4.556 -3.924 30.047 1.00 55.03 94 SER A CA 1
ATOM 707 C C . SER A 1 94 ? -5.076 -4.956 31.045 1.00 55.03 94 SER A C 1
ATOM 709 O O . SER A 1 94 ? -5.111 -4.650 32.227 1.00 55.03 94 SER A O 1
ATOM 711 N N . SER A 1 95 ? -5.430 -6.180 30.633 1.00 56.41 95 SER A N 1
ATOM 712 C CA . SER A 1 95 ? -5.878 -7.208 31.583 1.00 56.41 95 SER A CA 1
ATOM 713 C C . SER A 1 95 ? -4.764 -7.668 32.522 1.00 56.41 95 SER A C 1
ATOM 715 O O . SER A 1 95 ? -5.039 -7.903 33.690 1.00 56.41 95 SER A O 1
ATOM 717 N N . VAL A 1 96 ? -3.516 -7.764 32.048 1.00 58.50 96 VAL A N 1
ATOM 718 C CA . VAL A 1 96 ? -2.371 -8.149 32.897 1.00 58.50 96 VAL A CA 1
ATOM 719 C C . VAL A 1 96 ? -2.026 -7.038 33.897 1.00 58.50 96 VAL A C 1
ATOM 721 O O . VAL A 1 96 ? -1.707 -7.327 35.044 1.00 58.50 96 VAL A O 1
ATOM 724 N N . MET A 1 97 ? -2.160 -5.766 33.506 1.00 55.25 97 MET A N 1
ATOM 725 C CA . MET A 1 97 ? -1.938 -4.632 34.414 1.00 55.25 97 MET A CA 1
ATOM 726 C C . MET A 1 97 ? -3.112 -4.401 35.385 1.00 55.25 97 MET A C 1
ATOM 728 O O . MET A 1 97 ? -2.902 -3.953 36.508 1.00 55.25 97 MET A O 1
ATOM 732 N N . ILE A 1 98 ? -4.344 -4.729 34.975 1.00 60.66 98 ILE A N 1
ATOM 733 C CA . ILE A 1 98 ? -5.547 -4.663 35.821 1.00 60.66 98 ILE A CA 1
ATOM 734 C C . ILE A 1 98 ? -5.574 -5.802 36.848 1.00 60.66 98 ILE A C 1
ATOM 736 O O . ILE A 1 98 ? -5.988 -5.572 37.982 1.00 60.66 98 ILE A O 1
ATOM 740 N N . ASP A 1 99 ? -5.133 -7.011 36.489 1.00 61.22 99 ASP A N 1
ATOM 741 C CA . ASP A 1 99 ? -5.150 -8.155 37.412 1.00 61.22 99 ASP A CA 1
ATOM 742 C C . ASP A 1 99 ? -4.044 -8.055 38.480 1.00 61.22 99 ASP A C 1
ATOM 744 O O . ASP A 1 99 ? -4.262 -8.465 39.613 1.00 61.22 99 ASP A O 1
ATOM 748 N N . ALA A 1 100 ? -2.921 -7.390 38.175 1.00 61.03 100 ALA A N 1
ATOM 749 C CA . ALA A 1 100 ? -1.850 -7.102 39.138 1.00 61.03 100 ALA A CA 1
ATOM 750 C C . ALA A 1 100 ? -2.187 -6.001 40.171 1.00 61.03 100 ALA A C 1
ATOM 752 O O . ALA A 1 100 ? -1.392 -5.748 41.070 1.00 61.03 100 ALA A O 1
ATOM 753 N N . ASN A 1 101 ? -3.330 -5.316 40.034 1.00 61.50 101 ASN A N 1
ATOM 754 C CA . ASN A 1 101 ? -3.762 -4.232 40.929 1.00 61.50 101 ASN A CA 1
ATOM 755 C C . ASN A 1 101 ? -5.276 -4.300 41.227 1.00 61.50 101 ASN A C 1
ATOM 757 O O . ASN A 1 101 ? -5.935 -3.286 41.481 1.00 61.50 101 ASN A O 1
ATOM 761 N N . LYS A 1 102 ? -5.851 -5.504 41.137 1.00 61.59 102 LYS A N 1
ATOM 762 C CA . LYS A 1 102 ? -7.294 -5.784 41.175 1.00 61.59 102 LYS A CA 1
ATOM 763 C C . LYS A 1 102 ? -7.954 -5.322 42.476 1.00 61.59 102 LYS A C 1
ATOM 765 O O . LYS A 1 102 ? -9.065 -4.790 42.454 1.00 61.59 102 LYS A O 1
ATOM 770 N N . GLU A 1 103 ? -7.247 -5.472 43.589 1.00 59.88 103 GLU A N 1
ATOM 771 C CA . GLU A 1 103 ? -7.622 -5.000 44.922 1.00 59.88 103 GLU A CA 1
ATOM 772 C C . GLU A 1 103 ? -7.719 -3.465 45.014 1.00 59.88 103 GLU A C 1
ATOM 774 O O . GLU A 1 103 ? -8.656 -2.934 45.617 1.00 59.88 103 GLU A O 1
ATOM 779 N N . ASN A 1 104 ? -6.827 -2.730 44.346 1.00 58.09 104 ASN A N 1
ATOM 780 C CA . ASN A 1 104 ? -6.860 -1.265 44.300 1.00 58.09 104 ASN A CA 1
ATOM 781 C C . ASN A 1 104 ? -7.938 -0.758 43.338 1.00 58.09 104 ASN A C 1
ATOM 783 O O . ASN A 1 104 ? -8.673 0.170 43.667 1.00 58.09 104 ASN A O 1
ATOM 787 N N . LEU A 1 105 ? -8.097 -1.389 42.170 1.00 63.59 105 LEU A N 1
ATOM 788 C CA . LEU A 1 105 ? -9.073 -0.946 41.174 1.00 63.59 105 LEU A CA 1
ATOM 789 C C . LEU A 1 105 ? -10.515 -1.091 41.674 1.00 63.59 105 LEU A C 1
ATOM 791 O O . LEU A 1 105 ? -11.327 -0.197 41.455 1.00 63.59 105 LEU A O 1
ATOM 795 N N . GLN A 1 106 ? -10.843 -2.176 42.384 1.00 63.06 106 GLN A N 1
ATOM 796 C CA . GLN A 1 106 ? -12.172 -2.306 42.984 1.00 63.06 106 GLN A CA 1
ATOM 797 C C . GLN A 1 106 ? -12.430 -1.255 44.070 1.00 63.06 106 GLN A C 1
ATOM 799 O O . GLN A 1 106 ? -13.553 -0.770 44.188 1.00 63.06 106 GLN A O 1
ATOM 804 N N . THR A 1 107 ? -11.412 -0.899 44.852 1.00 65.12 107 THR A N 1
ATOM 805 C CA . THR A 1 107 ? -11.521 0.132 45.893 1.00 65.12 107 THR A CA 1
ATOM 806 C C . THR A 1 107 ? -11.724 1.511 45.273 1.00 65.12 107 THR A C 1
ATOM 808 O O . THR A 1 107 ? -12.591 2.251 45.720 1.00 65.12 107 THR A O 1
ATOM 811 N N . ILE A 1 108 ? -11.024 1.819 44.179 1.00 66.25 108 ILE A N 1
ATOM 812 C CA . ILE A 1 108 ? -11.179 3.077 43.439 1.00 66.25 108 ILE A CA 1
ATOM 813 C C . ILE A 1 108 ? -12.534 3.133 42.720 1.00 66.25 108 ILE A C 1
ATOM 815 O O . ILE A 1 108 ? -13.203 4.153 42.779 1.00 66.25 108 ILE A O 1
ATOM 819 N N . VAL A 1 109 ? -12.999 2.048 42.088 1.00 70.00 109 VAL A N 1
ATOM 820 C CA . VAL A 1 109 ? -14.327 2.008 41.438 1.00 70.00 109 VAL A CA 1
ATOM 821 C C . VAL A 1 109 ? -15.454 2.149 42.459 1.00 70.00 109 VAL A C 1
ATOM 823 O O . VAL A 1 109 ? -16.438 2.830 42.182 1.00 70.00 109 VAL A O 1
ATOM 826 N N . ARG A 1 110 ? -15.316 1.548 43.647 1.00 69.44 110 ARG A N 1
ATOM 827 C CA . ARG A 1 110 ? -16.264 1.752 44.749 1.00 69.44 110 ARG A CA 1
ATOM 828 C C . ARG A 1 110 ? -16.188 3.176 45.282 1.00 69.44 110 ARG A C 1
ATOM 830 O O . ARG A 1 110 ? -17.219 3.820 45.338 1.00 69.44 110 ARG A O 1
ATOM 837 N N . ALA A 1 111 ? -14.994 3.708 45.534 1.00 72.81 111 ALA A N 1
ATOM 838 C CA . ALA A 1 111 ? -14.811 5.083 45.988 1.00 72.81 111 ALA A CA 1
ATOM 839 C C . ALA A 1 111 ? -15.348 6.112 44.984 1.00 72.81 111 ALA A C 1
ATOM 841 O O . ALA A 1 111 ? -15.973 7.074 45.396 1.00 72.81 111 ALA A O 1
ATOM 842 N N . VAL A 1 112 ? -15.178 5.899 43.677 1.00 75.69 112 VAL A N 1
ATOM 843 C CA . VAL A 1 112 ? -15.745 6.757 42.624 1.00 75.69 112 VAL A CA 1
ATOM 844 C C . VAL A 1 112 ? -17.247 6.530 42.476 1.00 75.69 112 VAL A C 1
ATOM 846 O O . VAL A 1 112 ? -17.972 7.482 42.231 1.00 75.69 112 VAL A O 1
ATOM 849 N N . SER A 1 113 ? -17.756 5.309 42.655 1.00 73.94 113 SER A N 1
ATOM 850 C CA . SER A 1 113 ? -19.202 5.060 42.676 1.00 73.94 113 SER A CA 1
ATOM 851 C C . SER A 1 113 ? -19.874 5.666 43.908 1.00 73.94 113 SER A C 1
ATOM 853 O O . SER A 1 113 ? -21.026 6.081 43.811 1.00 73.94 113 SER A O 1
ATOM 855 N N . ASP A 1 114 ? -19.191 5.697 45.046 1.00 69.50 114 ASP A N 1
ATOM 856 C CA . ASP A 1 114 ? -19.672 6.284 46.291 1.00 69.50 114 ASP A CA 1
ATOM 857 C C . ASP A 1 114 ? -19.487 7.809 46.271 1.00 69.50 114 ASP A C 1
ATOM 859 O O . ASP A 1 114 ? -20.384 8.530 46.695 1.00 69.50 114 ASP A O 1
ATOM 863 N N . ALA A 1 115 ? -18.420 8.317 45.647 1.00 62.94 115 ALA A N 1
ATOM 864 C CA . ALA A 1 115 ? -18.241 9.737 45.348 1.00 62.94 115 ALA A CA 1
ATOM 865 C C . ALA A 1 115 ? -19.258 10.238 44.311 1.00 62.94 115 ALA A C 1
ATOM 867 O O . ALA A 1 115 ? -19.839 11.292 44.511 1.00 62.94 115 ALA A O 1
ATOM 868 N N . ALA A 1 116 ? -19.579 9.463 43.272 1.00 61.09 116 ALA A N 1
ATOM 869 C CA . ALA A 1 116 ? -20.618 9.805 42.297 1.00 61.09 116 ALA A CA 1
ATOM 870 C C . ALA A 1 116 ? -22.027 9.753 42.911 1.00 61.09 116 ALA A C 1
ATOM 872 O O . ALA A 1 116 ? -22.888 10.559 42.564 1.00 61.09 116 ALA A O 1
ATOM 873 N N . LYS A 1 117 ? -22.267 8.849 43.873 1.00 54.97 117 LYS A N 1
ATOM 874 C CA . LYS A 1 117 ? -23.474 8.899 44.719 1.00 54.97 117 LYS A CA 1
ATOM 875 C C . LYS A 1 117 ? -23.468 10.113 45.654 1.00 54.97 117 LYS A C 1
ATOM 877 O O . LYS A 1 117 ? -24.539 10.603 46.007 1.00 54.97 117 LYS A O 1
ATOM 882 N N . SER A 1 118 ? -22.289 10.615 46.020 1.00 50.19 118 SER A N 1
ATOM 883 C CA . SER A 1 118 ? -22.118 11.832 46.817 1.00 50.19 118 SER A CA 1
ATOM 884 C C . SER A 1 118 ? -22.195 13.125 45.985 1.00 50.19 118 SER A C 1
ATOM 886 O O . SER A 1 118 ? -22.527 14.169 46.537 1.00 50.19 118 SER A O 1
ATOM 888 N N . GLU A 1 119 ? -21.961 13.073 44.669 1.00 50.25 119 GLU A N 1
ATOM 889 C CA . GLU A 1 119 ? -22.019 14.228 43.753 1.00 50.25 119 GLU A CA 1
ATOM 890 C C . GLU A 1 119 ? -23.420 14.508 43.183 1.00 50.25 119 GLU A C 1
ATOM 892 O O . GLU A 1 119 ? -23.639 15.567 42.602 1.00 50.25 119 GLU A O 1
ATOM 897 N N . GLN A 1 120 ? -24.412 13.636 43.403 1.00 44.38 120 GLN A N 1
ATOM 898 C CA . GLN A 1 120 ? -25.826 13.997 43.193 1.00 44.38 120 GLN A CA 1
ATOM 899 C C . GLN A 1 120 ? -26.477 14.689 44.401 1.00 44.38 120 GLN A C 1
ATOM 901 O O . GLN A 1 120 ? -27.635 15.086 44.317 1.00 44.38 120 GLN A O 1
ATOM 906 N N . ASN A 1 121 ? -25.739 14.896 45.495 1.00 40.34 121 ASN A N 1
ATOM 907 C CA . ASN A 1 121 ? -26.195 15.665 46.653 1.00 40.34 121 ASN A CA 1
ATOM 908 C C . ASN A 1 121 ? -25.119 16.656 47.106 1.00 40.34 121 ASN A C 1
ATOM 910 O O . ASN A 1 121 ? -24.675 16.580 48.242 1.00 40.34 121 ASN A O 1
ATOM 914 N N . ASN A 1 122 ? -24.648 17.553 46.236 1.00 41.47 122 ASN A N 1
ATOM 915 C CA . ASN A 1 122 ? -23.935 18.759 46.680 1.00 41.47 122 ASN A CA 1
ATOM 916 C C . ASN A 1 122 ? -23.981 19.859 45.609 1.00 41.47 122 ASN A C 1
ATOM 918 O O . ASN A 1 122 ? -22.983 20.267 45.025 1.00 41.47 122 ASN A O 1
ATOM 922 N N . ALA A 1 123 ? -25.190 20.358 45.378 1.00 40.47 123 ALA A N 1
ATOM 923 C CA . ALA A 1 123 ? -25.386 21.780 45.157 1.00 40.47 123 ALA A CA 1
ATOM 924 C C . ALA A 1 123 ? -26.203 22.304 46.343 1.00 40.47 123 ALA A C 1
ATOM 926 O O . ALA A 1 123 ? -27.405 22.463 46.192 1.00 40.47 123 ALA A O 1
ATOM 927 N N . ASP A 1 124 ? -25.586 22.476 47.519 1.00 36.78 124 ASP A N 1
ATOM 928 C CA . ASP A 1 124 ? -25.952 23.564 48.438 1.00 36.78 124 ASP A CA 1
ATOM 929 C C . ASP A 1 124 ? -24.924 23.728 49.573 1.00 36.78 124 ASP A C 1
ATOM 931 O O . ASP A 1 124 ? -24.727 22.852 50.409 1.00 36.78 124 ASP A O 1
ATOM 935 N N . VAL A 1 125 ? -24.209 24.847 49.500 1.00 37.94 125 VAL A N 1
ATOM 936 C CA . VAL A 1 125 ? -23.864 25.789 50.574 1.00 37.94 125 VAL A CA 1
ATOM 937 C C . VAL A 1 125 ? -23.828 25.269 52.026 1.00 37.94 125 VAL A C 1
ATOM 939 O O . VAL A 1 125 ? -24.829 24.894 52.624 1.00 37.94 125 VAL A O 1
ATOM 942 N N . LYS A 1 126 ? -22.646 25.415 52.640 1.00 41.06 126 LYS A N 1
ATOM 943 C CA . LYS A 1 126 ? -22.493 25.635 54.084 1.00 41.06 126 LYS A CA 1
ATOM 944 C C . LYS A 1 126 ? -23.164 26.958 54.470 1.00 41.06 126 LYS A C 1
ATOM 946 O O . LYS A 1 126 ? -22.680 27.992 54.020 1.00 41.06 126 LYS A O 1
ATOM 951 N N . ASP A 1 127 ? -24.172 26.921 55.330 1.00 32.50 127 ASP A N 1
ATOM 952 C CA . ASP A 1 127 ? -24.497 28.010 56.258 1.00 32.50 127 ASP A CA 1
ATOM 953 C C . ASP A 1 127 ? -25.261 27.431 57.457 1.00 32.50 127 ASP A C 1
ATOM 955 O O . ASP A 1 127 ? -25.910 26.389 57.351 1.00 32.50 127 ASP A O 1
ATOM 959 N N . ASP A 1 128 ? -25.077 28.068 58.601 1.00 36.53 128 ASP A N 1
ATOM 960 C CA . ASP A 1 128 ? -25.392 27.622 59.949 1.00 36.53 128 ASP A CA 1
ATOM 961 C C . ASP A 1 128 ? -26.822 27.096 60.187 1.00 36.53 128 ASP A C 1
ATOM 963 O O . ASP A 1 128 ? -27.796 27.451 59.522 1.00 36.53 128 ASP A O 1
ATOM 967 N N . GLU A 1 129 ? -26.941 26.238 61.203 1.00 48.69 129 GLU A N 1
ATOM 968 C CA . GLU A 1 129 ? -28.186 25.674 61.725 1.00 48.69 129 GLU A CA 1
ATOM 969 C C . GLU A 1 129 ? -29.161 26.773 62.194 1.00 48.69 129 GLU A C 1
ATOM 971 O O . GLU A 1 129 ? -29.243 27.106 63.375 1.00 48.69 129 GLU A O 1
ATOM 976 N N . VAL A 1 130 ? -29.946 27.333 61.275 1.00 54.34 130 VAL A N 1
ATOM 977 C CA . VAL A 1 130 ? -31.091 28.181 61.618 1.00 54.34 130 VAL A CA 1
ATOM 978 C C . VAL A 1 130 ? -32.342 27.310 61.615 1.00 54.34 130 VAL A C 1
ATOM 980 O O . VAL A 1 130 ? -32.861 26.932 60.561 1.00 54.34 130 VAL A O 1
ATOM 983 N N . GLU A 1 131 ? -32.834 26.969 62.812 1.00 63.09 131 GLU A N 1
ATOM 984 C CA . GLU A 1 131 ? -34.142 26.330 62.983 1.00 63.09 131 GLU A CA 1
ATOM 985 C C . GLU A 1 131 ? -35.198 27.078 62.150 1.00 63.09 131 GLU A C 1
ATOM 987 O O . GLU A 1 131 ? -35.376 28.292 62.254 1.00 63.09 131 GLU A O 1
ATOM 992 N N . SER A 1 132 ? -35.919 26.345 61.307 1.00 79.31 132 SER A N 1
ATOM 993 C CA . SER A 1 132 ? -36.934 26.892 60.403 1.00 79.31 132 SER A CA 1
ATOM 994 C C . SER A 1 132 ? -38.344 26.490 60.841 1.00 79.31 132 SER A C 1
ATOM 996 O O . SER A 1 132 ? -38.552 25.332 61.204 1.00 79.31 132 SER A O 1
ATOM 998 N N . MET A 1 133 ? -39.317 27.397 60.733 1.00 82.56 133 MET A N 1
ATOM 999 C CA . MET A 1 133 ? -40.745 27.154 60.991 1.00 82.56 133 MET A CA 1
ATOM 1000 C C . MET A 1 133 ? -41.600 27.424 59.742 1.00 82.56 133 MET A C 1
ATOM 1002 O O . MET A 1 133 ? -41.102 27.910 58.730 1.00 82.56 133 MET A O 1
ATOM 1006 N N . PHE A 1 134 ? -42.894 27.102 59.782 1.00 88.31 134 PHE A N 1
ATOM 1007 C CA . PHE A 1 134 ? -43.835 27.422 58.701 1.00 88.31 134 PHE A CA 1
ATOM 1008 C C . PHE A 1 134 ? -44.704 28.617 59.083 1.00 88.31 134 PHE A C 1
ATOM 1010 O O . PHE A 1 134 ? -45.121 28.742 60.232 1.00 88.31 134 PHE A O 1
ATOM 1017 N N . CYS A 1 135 ? -44.995 29.485 58.115 1.00 89.38 135 CYS A N 1
ATOM 1018 C CA . CYS A 1 135 ? -45.866 30.629 58.335 1.00 89.38 135 CYS A CA 1
ATOM 1019 C C . CYS A 1 135 ? -47.307 30.193 58.634 1.00 89.38 135 CYS A C 1
ATOM 1021 O O . CYS A 1 135 ? -47.887 29.447 57.844 1.00 89.38 135 CYS A O 1
ATOM 1023 N N . HIS A 1 136 ? -47.918 30.730 59.698 1.00 88.12 136 HIS A N 1
ATOM 1024 C CA . HIS A 1 136 ? -49.310 30.405 60.060 1.00 88.12 136 HIS A CA 1
ATOM 1025 C C . HIS A 1 136 ? -50.355 30.902 59.048 1.00 88.12 136 HIS A C 1
ATOM 1027 O O . HIS A 1 136 ? -51.450 30.351 58.993 1.00 88.12 136 HIS A O 1
ATOM 1033 N N . ASN A 1 137 ? -50.016 31.893 58.216 1.00 89.88 137 ASN A N 1
ATOM 1034 C CA . ASN A 1 137 ? -50.946 32.491 57.257 1.00 89.88 137 ASN A CA 1
ATOM 1035 C C . ASN A 1 137 ? -50.829 31.901 55.837 1.00 89.88 137 ASN A C 1
ATOM 1037 O O . ASN A 1 137 ? -51.840 31.618 55.205 1.00 89.88 137 ASN A O 1
ATOM 1041 N N . CYS A 1 138 ? -49.611 31.713 55.307 1.00 88.88 138 CYS A N 1
ATOM 1042 C CA . CYS A 1 138 ? -49.406 31.239 53.924 1.00 88.88 138 CYS A CA 1
ATOM 1043 C C . CYS A 1 138 ? -48.773 29.844 53.811 1.00 88.88 138 CYS A C 1
ATOM 1045 O O . CYS A 1 138 ? -48.625 29.335 52.702 1.00 88.88 138 CYS A O 1
ATOM 1047 N N . GLY A 1 139 ? -48.360 29.236 54.927 1.00 85.31 139 GLY A N 1
ATOM 1048 C CA . GLY A 1 139 ? -47.797 27.884 54.955 1.00 85.31 139 GLY A CA 1
ATOM 1049 C C . GLY A 1 139 ? -46.385 27.745 54.378 1.00 85.31 139 GLY A C 1
ATOM 1050 O O . GLY A 1 139 ? -45.879 26.631 54.281 1.00 85.31 139 GLY A O 1
ATOM 1051 N N . GLN A 1 140 ? -45.724 28.841 53.992 1.00 86.12 140 GLN A N 1
ATOM 1052 C CA . GLN A 1 140 ? -44.359 28.782 53.464 1.00 86.12 140 GLN A CA 1
ATOM 1053 C C . GLN A 1 140 ? -43.311 28.702 54.576 1.00 86.12 140 GLN A C 1
ATOM 1055 O O . GLN A 1 140 ? -43.497 29.240 55.670 1.00 86.12 140 GLN A O 1
ATOM 1060 N N . LYS A 1 141 ? -42.207 28.006 54.283 1.00 87.75 141 LYS A N 1
ATOM 1061 C CA . LYS A 1 141 ? -41.094 27.791 55.210 1.00 87.75 141 LYS A CA 1
ATOM 1062 C C . LYS A 1 141 ? -40.304 29.087 55.389 1.00 87.75 141 LYS A C 1
ATOM 1064 O O . LYS A 1 141 ? -39.910 29.723 54.417 1.00 87.75 141 LYS A O 1
ATOM 1069 N N . ILE A 1 142 ? -40.079 29.460 56.636 1.00 86.38 142 ILE A N 1
ATOM 1070 C CA . ILE A 1 142 ? -39.420 30.692 57.061 1.00 86.38 142 ILE A CA 1
ATOM 1071 C C . ILE A 1 142 ? -38.440 30.388 58.199 1.00 86.38 142 ILE A C 1
ATOM 1073 O O . ILE A 1 142 ? -38.519 29.341 58.843 1.00 86.38 142 ILE A O 1
ATOM 1077 N N . ALA A 1 143 ? -37.506 31.295 58.458 1.00 83.56 143 ALA A N 1
ATOM 1078 C CA . ALA A 1 143 ? -36.595 31.169 59.592 1.00 83.56 143 ALA A CA 1
ATOM 1079 C C . ALA A 1 143 ? -37.340 31.459 60.914 1.00 83.56 143 ALA A C 1
ATOM 1081 O O . ALA A 1 143 ? -38.220 32.324 60.944 1.00 83.56 143 ALA A O 1
ATOM 1082 N N . LYS A 1 144 ? -37.044 30.721 61.993 1.00 79.56 144 LYS A N 1
ATOM 1083 C CA . LYS A 1 144 ? -37.764 30.809 63.285 1.00 79.56 144 LYS A CA 1
ATOM 1084 C C . LYS A 1 144 ? -37.564 32.148 64.009 1.00 79.56 144 LYS A C 1
ATOM 1086 O O . LYS A 1 144 ? -38.368 32.515 64.856 1.00 79.56 144 LYS A O 1
ATOM 1091 N N . ASP A 1 145 ? -36.532 32.896 63.643 1.00 78.62 145 ASP A N 1
ATOM 1092 C CA . ASP A 1 145 ? -36.233 34.253 64.106 1.00 78.62 145 ASP A CA 1
ATOM 1093 C C . ASP A 1 145 ? -36.928 35.356 63.276 1.00 78.62 145 ASP A C 1
ATOM 1095 O O . ASP A 1 145 ? -36.849 36.541 63.611 1.00 78.62 145 ASP A O 1
ATOM 1099 N N . SER A 1 146 ? -37.643 35.000 62.201 1.00 76.56 146 SER A N 1
ATOM 1100 C CA . SER A 1 146 ? -38.313 35.984 61.349 1.00 76.56 146 SER A CA 1
ATOM 1101 C C . SER A 1 146 ? -39.630 36.483 61.959 1.00 76.56 146 SER A C 1
ATOM 1103 O O . SER A 1 146 ? -40.633 35.779 62.008 1.00 76.56 146 SER A O 1
ATOM 1105 N N . VAL A 1 147 ? -39.649 37.754 62.378 1.00 84.62 147 VAL A N 1
ATOM 1106 C CA . VAL A 1 147 ? -40.850 38.424 62.928 1.00 84.62 147 VAL A CA 1
ATOM 1107 C C . VAL A 1 147 ? -41.970 38.543 61.884 1.00 84.62 147 VAL A C 1
ATOM 1109 O O . VAL A 1 147 ? -43.150 38.562 62.228 1.00 84.62 147 VAL A O 1
ATOM 1112 N N . TYR A 1 148 ? -41.612 38.612 60.600 1.00 87.75 148 TYR A N 1
ATOM 1113 C CA . TYR A 1 148 ? -42.548 38.741 59.484 1.00 87.75 148 TYR A CA 1
ATOM 1114 C C . TYR A 1 148 ? -42.224 37.744 58.373 1.00 87.75 148 TYR A C 1
ATOM 1116 O O . TYR A 1 148 ? -41.060 37.482 58.066 1.00 87.75 148 TYR A O 1
ATOM 1124 N N . CYS A 1 149 ? -43.263 37.228 57.711 1.00 89.75 149 CYS A N 1
ATOM 1125 C CA . CYS A 1 149 ? -43.114 36.404 56.521 1.00 89.75 149 CYS A CA 1
ATOM 1126 C C . CYS A 1 149 ? -42.452 37.198 55.396 1.00 89.75 149 CYS A C 1
ATOM 1128 O O . CYS A 1 149 ? -43.025 38.181 54.923 1.00 89.75 149 CYS A O 1
ATOM 1130 N N . LYS A 1 150 ? -41.335 36.702 54.860 1.00 86.75 150 LYS A N 1
ATOM 1131 C CA . LYS A 1 150 ? -40.739 37.265 53.636 1.00 86.75 150 LYS A CA 1
ATOM 1132 C C . LYS A 1 150 ? -41.626 37.109 52.397 1.00 86.75 150 LYS A C 1
ATOM 1134 O O . LYS A 1 150 ? -41.406 37.799 51.411 1.00 86.75 150 LYS A O 1
ATOM 1139 N N . HIS A 1 151 ? -42.616 36.220 52.440 1.00 86.94 151 HIS A N 1
ATOM 1140 C CA . HIS A 1 151 ? -43.428 35.896 51.272 1.00 86.94 151 HIS A CA 1
ATOM 1141 C C . HIS A 1 151 ? -44.818 36.532 51.265 1.00 86.94 151 HIS A C 1
ATOM 1143 O O . HIS A 1 151 ? -45.308 36.891 50.201 1.00 86.94 151 HIS A O 1
ATOM 1149 N N . CYS A 1 152 ? -45.460 36.681 52.428 1.00 88.81 152 CYS A N 1
ATOM 1150 C CA . CYS A 1 152 ? -46.801 37.273 52.519 1.00 88.81 152 CYS A CA 1
ATOM 1151 C C . CYS A 1 152 ? -46.878 38.527 53.401 1.00 88.81 152 CYS A C 1
ATOM 1153 O O . CYS A 1 152 ? -47.944 39.122 53.506 1.00 88.81 152 CYS A O 1
ATOM 1155 N N . GLY A 1 153 ? -45.784 38.920 54.065 1.00 85.69 153 GLY A N 1
ATOM 1156 C CA . GLY A 1 153 ? -45.737 40.086 54.955 1.00 85.69 153 GLY A CA 1
ATOM 1157 C C . GLY A 1 153 ? -46.474 39.929 56.290 1.00 85.69 153 GLY A C 1
ATOM 1158 O O . GLY A 1 153 ? -46.435 40.842 57.110 1.00 85.69 153 GLY A O 1
ATOM 1159 N N . ALA A 1 154 ? -47.126 38.789 56.547 1.00 86.94 154 ALA A N 1
ATOM 1160 C CA . ALA A 1 154 ? -47.816 38.545 57.813 1.00 86.94 154 ALA A CA 1
ATOM 1161 C C . ALA A 1 154 ? -46.825 38.348 58.971 1.00 86.94 154 ALA A C 1
ATOM 1163 O O . ALA A 1 154 ? -45.774 37.729 58.795 1.00 86.94 154 ALA A O 1
ATOM 1164 N N . LYS A 1 155 ? -47.171 38.857 60.157 1.00 88.25 155 LYS A N 1
ATOM 1165 C CA . LYS A 1 155 ? -46.395 38.661 61.390 1.00 88.25 155 LYS A CA 1
ATOM 1166 C C . LYS A 1 155 ? -46.514 37.211 61.866 1.00 88.25 155 LYS A C 1
ATOM 1168 O O . LYS A 1 155 ? -47.630 36.698 61.852 1.00 88.25 155 LYS A O 1
ATOM 1173 N N . GLN A 1 156 ? -45.403 36.585 62.253 1.00 81.69 156 GLN A N 1
ATOM 1174 C CA . GLN A 1 156 ? -45.320 35.166 62.643 1.00 81.69 156 GLN A CA 1
ATOM 1175 C C . GLN A 1 156 ? -45.514 34.938 64.134 1.00 81.69 156 GLN A C 1
ATOM 1177 O O . GLN A 1 156 ? -45.175 35.859 64.914 1.00 81.69 156 GLN A O 1
#

Secondary structure (DSSP, 8-state):
--HHHHHHHHHHHHHHHHHHHHHHHHHHHHHHHHHHHHHHHH-TT-TTGGGSSS-HHHHHHHHHHHHHHHHHHHHHHIIIIIHHHHHHHHHHHHHHHHHTTHHHHHHHHHHHHHHHHHHTS--S-------EEE-TTT--EEETT-SB-TTT--B-

Sequence (156 aa):
MNITQNKKDLTKTVKVIRIVWCFTIVIAIVFLALGISSLVKAGPFFENESEALLPKSGAIAMTVIGAICAMITMFLTMFGFVAPMMTKLAPKISSVMIDANKENLQTIVRAVSDAAKSEQNNADVKDDEVESMFCHNCGQKIAKDSVYCKHCGAKQ

Radius of gyration: 37.75 Å; chains: 1; bounding box: 78×49×90 Å

pLDDT: mean 77.47, std 14.99, range [32.5, 93.69]

Foldseek 3Di:
DDVVVVVVVVVVVLVVLVVVLVVLLVLLCVLLCLLVQQDVQCDPVNVRNVRGPDHPVSSVVSNVVSVVSVVVSVVSCCVNPVVVVCVVVVVVVVVVVCVVCVVVVVVVVVVVVVVVVVVVPDPDDDDDDFDWDADPPPRDIGGPPDQADPVPRHGD